Protein AF-A0A2W5ZM83-F1 (afdb_monomer_lite)

Foldseek 3Di:
DAFPLLCLVLVLLVVVLVVLVVCCVPPVVLVCVVVVDDPPCSVVSSVVVNVVSVVVSVVLNVCSVVLPPVSQVVLLVVLLCLCVLQVVLVCCVVVVDPNSDDNVVSVVSNVSSVSSNVSSVVQVVQCVPQNRSHHD

Sequence (136 aa):
MINRSQVLVLGFFVGVWIALVAILTFAPGIYVQALNPPPGMTTAVEIGFLVALTTLIAFLALGVLRRWRWAFWLVVVAFLAGLLRAPASILELTAVLPSGGPTWYVLFQGVLGLVQFGIGLALLRGYRKAGVWGPF

Secondary structure (DSSP, 8-state):
---HHHHHHHHHHHHHHHHHHHHHHH-THHHHHHH-PPTT-HHHHHHHHHHHHHHHHHHHHHHHHTT-HHHHHHHHHHHHHGGGHHHHHHHHHTTSS--SS-HHHHHHHHHHHHHHHHHHHHHHHHHHHH-TT---

Radius of gyration: 16.58 Å; chains: 1; bounding box: 36×28×42 Å

Structure (mmCIF, N/CA/C/O backbone):
data_AF-A0A2W5ZM83-F1
#
_entry.id   AF-A0A2W5ZM83-F1
#
loop_
_atom_site.group_PDB
_atom_site.id
_atom_site.type_symbol
_atom_site.label_atom_id
_atom_site.label_alt_id
_atom_site.label_comp_id
_atom_site.label_asym_id
_atom_site.label_entity_id
_atom_site.label_seq_id
_atom_site.pdbx_PDB_ins_code
_atom_site.Cartn_x
_atom_site.Cartn_y
_atom_site.Cartn_z
_atom_site.occupancy
_atom_site.B_iso_or_equiv
_atom_site.auth_seq_id
_atom_site.auth_comp_id
_atom_site.auth_asym_id
_atom_site.auth_atom_id
_atom_site.pdbx_PDB_model_num
ATOM 1 N N . MET A 1 1 ? -3.855 -12.230 20.501 1.00 72.75 1 MET A N 1
ATOM 2 C CA . MET A 1 1 ? -5.034 -12.341 19.613 1.00 72.75 1 MET A CA 1
ATOM 3 C C . MET A 1 1 ? -5.052 -11.153 18.661 1.00 72.75 1 MET A C 1
ATOM 5 O O . MET A 1 1 ? -4.921 -10.022 19.126 1.00 72.75 1 MET A O 1
ATOM 9 N N . ILE A 1 2 ? -5.135 -11.407 17.353 1.00 84.25 2 ILE A N 1
ATOM 10 C CA . ILE A 1 2 ? -5.211 -10.364 16.315 1.00 84.25 2 ILE A CA 1
ATOM 11 C C . ILE A 1 2 ? -6.640 -9.806 16.304 1.00 84.25 2 ILE A C 1
ATOM 13 O O . ILE A 1 2 ? -7.594 -10.576 16.385 1.00 84.25 2 ILE A O 1
ATOM 17 N N . ASN A 1 3 ? -6.799 -8.483 16.252 1.00 91.19 3 ASN A N 1
ATOM 18 C CA . ASN A 1 3 ? -8.118 -7.846 16.195 1.00 91.19 3 ASN A CA 1
ATOM 19 C C . ASN A 1 3 ? -8.533 -7.493 14.753 1.00 91.19 3 ASN A C 1
ATOM 21 O O . ASN A 1 3 ? -7.736 -7.581 13.822 1.00 91.19 3 ASN A O 1
ATOM 25 N N . ARG A 1 4 ? -9.790 -7.071 14.567 1.00 90.19 4 ARG A N 1
ATOM 26 C CA . ARG A 1 4 ? -10.368 -6.775 13.242 1.00 90.19 4 ARG A CA 1
ATOM 27 C C . ARG A 1 4 ? -9.586 -5.718 12.455 1.00 90.19 4 ARG A C 1
ATOM 29 O O . ARG A 1 4 ? -9.385 -5.889 11.258 1.00 90.19 4 ARG A O 1
ATOM 36 N N . SER A 1 5 ? -9.082 -4.676 13.120 1.00 91.31 5 SER A N 1
ATOM 37 C CA . SER A 1 5 ? -8.297 -3.621 12.471 1.00 91.31 5 SER A CA 1
ATOM 38 C C . SER A 1 5 ? -6.926 -4.116 12.003 1.00 91.31 5 SER A C 1
ATOM 40 O O . SER A 1 5 ? -6.515 -3.804 10.886 1.00 91.31 5 SER A O 1
ATOM 42 N N . GLN A 1 6 ? -6.248 -4.952 12.796 1.00 92.44 6 GLN A N 1
ATOM 43 C CA . GLN A 1 6 ? -5.016 -5.625 12.377 1.00 92.44 6 GLN A CA 1
ATOM 44 C C . GLN A 1 6 ? -5.273 -6.584 11.203 1.00 92.44 6 GLN A C 1
ATOM 46 O O . GLN A 1 6 ? -4.512 -6.556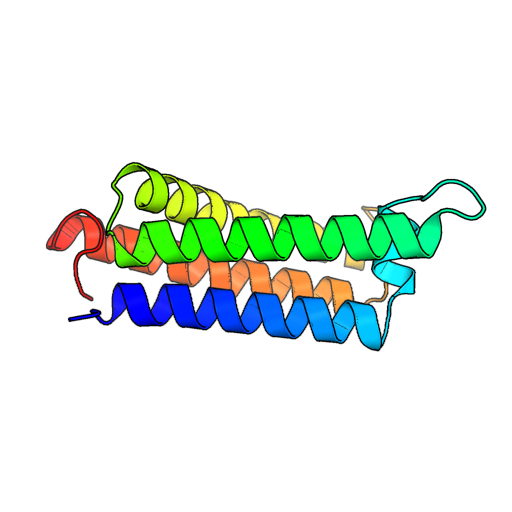 10.241 1.00 92.44 6 GLN A O 1
ATOM 51 N N . VAL A 1 7 ? -6.348 -7.387 11.239 1.00 94.44 7 VAL A N 1
ATOM 52 C CA . VAL A 1 7 ? -6.717 -8.286 10.124 1.00 94.44 7 VAL A CA 1
ATOM 53 C C . VAL A 1 7 ? -6.954 -7.498 8.837 1.00 94.44 7 VAL A C 1
ATOM 55 O O . VAL A 1 7 ? -6.449 -7.894 7.792 1.00 94.44 7 VAL A O 1
ATOM 58 N N . LEU A 1 8 ? -7.666 -6.371 8.908 1.00 94.50 8 LEU A N 1
ATOM 59 C CA . LEU A 1 8 ? -7.945 -5.527 7.746 1.00 94.50 8 LEU A CA 1
ATOM 60 C C . LEU A 1 8 ? -6.656 -5.003 7.095 1.00 94.50 8 LEU A C 1
ATOM 62 O O . LEU A 1 8 ? -6.478 -5.128 5.885 1.00 94.50 8 LEU A O 1
ATOM 66 N N . VAL A 1 9 ? -5.741 -4.444 7.894 1.00 94.44 9 VAL A N 1
ATOM 67 C CA . VAL A 1 9 ? -4.477 -3.887 7.383 1.00 94.44 9 VAL A CA 1
ATOM 68 C C . VAL A 1 9 ? -3.556 -4.987 6.858 1.00 94.44 9 VAL A C 1
ATOM 70 O O . VAL A 1 9 ? -2.973 -4.833 5.788 1.00 94.44 9 VAL A O 1
ATOM 73 N N . LEU A 1 10 ? -3.449 -6.113 7.570 1.00 95.38 10 LEU A N 1
ATOM 74 C CA . LEU A 1 10 ? -2.645 -7.253 7.123 1.00 95.38 10 LEU A CA 1
ATOM 75 C C . LEU A 1 10 ? -3.209 -7.870 5.841 1.00 95.38 10 LEU A C 1
ATOM 77 O O . LEU A 1 10 ? -2.444 -8.164 4.928 1.00 95.38 10 LEU A O 1
ATOM 81 N N . GLY A 1 11 ? -4.532 -8.010 5.736 1.00 95.62 11 GLY A N 1
ATOM 82 C CA . GLY A 1 11 ? -5.195 -8.476 4.520 1.00 95.62 11 GLY A CA 1
ATOM 83 C C . GLY A 1 11 ? -4.920 -7.556 3.333 1.00 95.62 11 GLY A C 1
ATOM 84 O O . GLY A 1 11 ? -4.588 -8.033 2.250 1.00 95.62 11 GLY A O 1
ATOM 85 N N . PHE A 1 12 ? -4.957 -6.238 3.548 1.00 95.00 12 PHE A N 1
ATOM 86 C CA . PHE A 1 12 ? -4.567 -5.271 2.525 1.00 95.00 12 PHE A CA 1
ATOM 87 C C . PHE A 1 12 ? -3.091 -5.412 2.123 1.00 95.00 12 PHE A C 1
ATOM 89 O O . PHE A 1 12 ? -2.792 -5.445 0.933 1.00 95.00 12 PHE A O 1
ATOM 96 N N . PHE A 1 13 ? -2.167 -5.556 3.079 1.00 95.19 13 PHE A N 1
ATOM 97 C CA . PHE A 1 13 ? -0.746 -5.777 2.781 1.00 95.19 13 PHE A CA 1
ATOM 98 C C . PHE A 1 13 ? -0.502 -7.049 1.971 1.00 95.19 13 PHE A C 1
ATOM 100 O O . PHE A 1 13 ? 0.261 -7.012 1.008 1.00 95.19 13 PHE A O 1
ATOM 107 N N . VAL A 1 14 ? -1.177 -8.146 2.315 1.00 96.00 14 VAL A N 1
ATOM 108 C CA . VAL A 1 14 ? -1.112 -9.391 1.540 1.00 96.00 14 VAL A CA 1
ATOM 109 C C . VAL A 1 14 ? -1.659 -9.172 0.129 1.00 96.00 14 VAL A C 1
ATOM 111 O O . VAL A 1 14 ? -1.009 -9.565 -0.835 1.00 96.00 14 VAL A O 1
ATOM 114 N N . GLY A 1 15 ? -2.800 -8.493 -0.015 1.00 95.50 15 GLY A N 1
ATOM 115 C CA . GLY A 1 15 ? -3.376 -8.175 -1.324 1.00 95.50 15 GLY A CA 1
ATOM 116 C C . GLY A 1 15 ? -2.444 -7.332 -2.201 1.00 95.50 15 GLY A C 1
ATOM 117 O O . GLY A 1 15 ? -2.242 -7.653 -3.370 1.00 95.50 15 GLY A O 1
ATOM 118 N N . VAL A 1 16 ? -1.817 -6.300 -1.629 1.00 93.44 16 VAL A N 1
ATOM 119 C CA . VAL A 1 16 ? -0.822 -5.467 -2.326 1.00 93.44 16 VAL A CA 1
ATOM 120 C C . VAL A 1 16 ? 0.408 -6.280 -2.719 1.00 93.44 16 VAL A C 1
ATOM 122 O O . VAL A 1 16 ? 0.909 -6.120 -3.829 1.00 93.44 16 VAL A O 1
ATOM 125 N N . TRP A 1 17 ? 0.884 -7.165 -1.845 1.00 95.50 17 TRP A N 1
ATOM 126 C CA . TRP A 1 17 ? 2.026 -8.025 -2.146 1.00 95.50 17 TRP A CA 1
ATOM 127 C C . TRP A 1 17 ? 1.720 -9.006 -3.288 1.00 95.50 17 TRP A C 1
ATOM 129 O O . TRP A 1 17 ? 2.516 -9.127 -4.216 1.00 95.50 17 TRP A O 1
ATOM 139 N N . ILE A 1 18 ? 0.539 -9.635 -3.287 1.00 95.56 18 ILE A N 1
ATOM 140 C CA . ILE A 1 18 ? 0.093 -10.506 -4.388 1.00 95.56 18 ILE A CA 1
ATOM 141 C C . ILE A 1 18 ? 0.001 -9.713 -5.695 1.00 95.56 18 ILE A C 1
ATOM 143 O O . ILE A 1 18 ? 0.491 -10.173 -6.725 1.00 95.56 18 ILE A O 1
ATOM 147 N N . ALA A 1 19 ? -0.589 -8.515 -5.660 1.00 92.44 19 ALA A N 1
ATOM 148 C CA . ALA A 1 19 ? -0.688 -7.657 -6.836 1.00 92.44 19 ALA A CA 1
ATOM 149 C C . ALA A 1 19 ? 0.694 -7.266 -7.381 1.00 92.44 19 ALA A C 1
ATOM 151 O O . ALA A 1 19 ? 0.905 -7.325 -8.588 1.00 92.44 19 ALA A O 1
ATOM 152 N N . LEU A 1 20 ? 1.646 -6.925 -6.508 1.00 91.19 20 LEU A N 1
ATOM 153 C CA . LEU A 1 20 ? 3.027 -6.625 -6.888 1.00 91.19 20 LEU A CA 1
ATOM 154 C C . LEU A 1 20 ? 3.670 -7.801 -7.635 1.00 91.19 20 LEU A C 1
ATOM 156 O O . LEU A 1 20 ? 4.192 -7.616 -8.734 1.00 91.19 20 LEU A O 1
ATOM 160 N N . VAL A 1 21 ? 3.600 -9.007 -7.062 1.00 92.19 21 VAL A N 1
ATOM 161 C CA . VAL A 1 21 ? 4.157 -10.223 -7.677 1.00 92.19 21 VAL A CA 1
ATOM 162 C C . VAL A 1 21 ? 3.477 -10.516 -9.015 1.00 92.19 21 VAL A C 1
ATOM 164 O O . VAL A 1 21 ? 4.156 -10.814 -9.997 1.00 92.19 21 VAL A O 1
ATOM 167 N N . ALA A 1 22 ? 2.152 -10.377 -9.091 1.00 92.62 22 ALA A N 1
ATOM 168 C CA . ALA A 1 22 ? 1.406 -10.598 -10.323 1.00 92.62 22 ALA A CA 1
ATOM 169 C C . ALA A 1 22 ? 1.814 -9.602 -11.420 1.00 92.62 22 ALA A C 1
ATOM 171 O O . ALA A 1 22 ? 2.120 -10.021 -12.534 1.00 92.62 22 ALA A O 1
ATOM 172 N N . ILE A 1 23 ? 1.885 -8.302 -11.120 1.00 89.62 23 ILE A N 1
ATOM 173 C CA . ILE A 1 23 ? 2.257 -7.286 -12.115 1.00 89.62 23 ILE A CA 1
ATOM 174 C C . ILE A 1 23 ? 3.697 -7.498 -12.590 1.00 89.62 23 ILE A C 1
ATOM 176 O O . ILE A 1 23 ? 3.943 -7.422 -13.788 1.00 89.62 23 ILE A O 1
ATOM 180 N N . LEU A 1 24 ? 4.636 -7.829 -11.702 1.00 87.25 24 LEU A N 1
ATOM 181 C CA . LEU A 1 24 ? 6.010 -8.138 -12.116 1.00 87.25 24 LEU A CA 1
ATOM 182 C C . LEU A 1 24 ? 6.111 -9.393 -12.980 1.00 87.25 24 LEU A C 1
ATOM 184 O O . LEU A 1 24 ? 6.965 -9.462 -13.854 1.00 87.25 24 LEU A O 1
ATOM 188 N N . THR A 1 25 ? 5.224 -10.362 -12.776 1.00 87.88 25 THR A N 1
ATOM 189 C CA . THR A 1 25 ? 5.220 -11.600 -13.563 1.00 87.88 25 THR A CA 1
ATO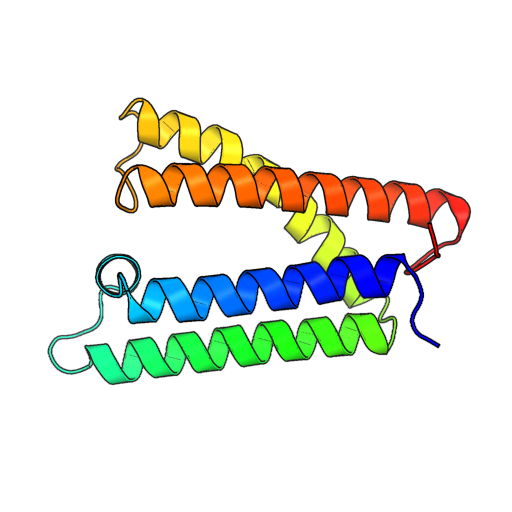M 190 C C . THR A 1 25 ? 4.565 -11.408 -14.933 1.00 87.88 25 THR A C 1
ATOM 192 O O . THR A 1 25 ? 5.080 -11.889 -15.937 1.00 87.88 25 THR A O 1
ATOM 195 N N . PHE A 1 26 ? 3.427 -10.709 -14.990 1.00 88.88 26 PHE A N 1
ATOM 196 C CA . PHE A 1 26 ? 2.604 -10.595 -16.202 1.00 88.88 26 PHE A CA 1
ATOM 197 C C . PHE A 1 26 ? 2.860 -9.321 -17.015 1.00 88.88 26 PHE A C 1
ATOM 199 O O . PHE A 1 26 ? 2.578 -9.289 -18.210 1.00 88.88 26 PHE A O 1
ATOM 206 N N . ALA A 1 27 ? 3.374 -8.265 -16.386 1.00 87.81 27 ALA A N 1
ATOM 207 C CA . ALA A 1 27 ? 3.650 -6.975 -17.011 1.00 87.81 27 ALA A CA 1
ATOM 208 C C . ALA A 1 27 ? 4.940 -6.327 -16.450 1.00 87.81 27 ALA A C 1
ATOM 210 O O . ALA A 1 27 ? 4.901 -5.171 -16.009 1.00 87.81 27 ALA A O 1
ATOM 211 N N . PRO A 1 28 ? 6.098 -7.024 -16.487 1.00 83.50 28 PRO A N 1
ATOM 212 C CA . PRO A 1 28 ? 7.361 -6.524 -15.923 1.00 83.50 28 PRO A CA 1
ATOM 213 C C . PRO A 1 28 ? 7.778 -5.171 -16.508 1.00 83.50 28 PRO A C 1
ATOM 215 O O . PRO A 1 28 ? 8.333 -4.329 -15.802 1.00 83.50 28 PRO A O 1
ATOM 218 N N . GLY A 1 29 ? 7.428 -4.916 -17.776 1.00 84.50 29 GLY A N 1
ATOM 219 C CA . GLY A 1 29 ? 7.740 -3.673 -18.485 1.00 84.50 29 GLY A CA 1
ATOM 220 C C . GLY A 1 29 ? 7.285 -2.399 -17.766 1.00 84.50 29 GLY A C 1
ATOM 221 O O . GLY A 1 29 ? 7.963 -1.382 -17.877 1.00 84.50 29 GLY A O 1
ATOM 222 N N . ILE A 1 30 ? 6.207 -2.460 -16.971 1.00 85.50 30 ILE A N 1
ATOM 223 C CA . ILE A 1 30 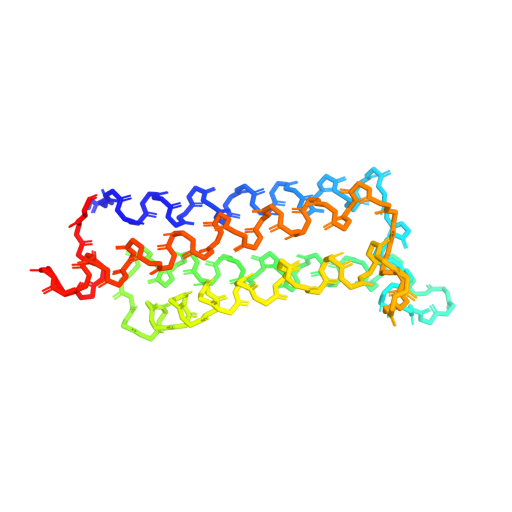? 5.730 -1.319 -16.170 1.00 85.50 30 ILE A CA 1
ATOM 224 C C . ILE A 1 30 ? 6.802 -0.888 -15.161 1.00 85.50 30 ILE A C 1
ATOM 226 O O . ILE A 1 30 ? 7.091 0.298 -15.015 1.00 85.50 30 ILE A O 1
ATOM 230 N N . TYR A 1 31 ? 7.429 -1.851 -14.483 1.00 82.75 31 TYR A N 1
ATOM 231 C CA . TYR A 1 31 ? 8.467 -1.563 -13.499 1.00 82.75 31 TYR A CA 1
ATOM 232 C C . TYR A 1 31 ? 9.821 -1.315 -14.148 1.00 82.75 31 TYR A C 1
ATOM 234 O O . TYR A 1 31 ? 10.531 -0.429 -13.692 1.00 82.75 31 TYR A O 1
ATOM 242 N N . VAL A 1 32 ? 10.169 -2.013 -15.232 1.00 84.25 32 VAL A N 1
ATOM 243 C CA . VAL A 1 32 ? 11.421 -1.752 -15.965 1.00 84.25 32 VAL A CA 1
ATOM 244 C C . VAL A 1 32 ? 11.474 -0.310 -16.461 1.00 84.25 32 VAL A C 1
ATOM 246 O O . VAL A 1 32 ? 12.488 0.362 -16.288 1.00 84.25 32 VAL A O 1
ATOM 249 N N . GLN A 1 33 ? 10.375 0.191 -17.026 1.00 84.06 33 GLN A N 1
ATOM 250 C CA . GLN A 1 33 ? 10.305 1.562 -17.523 1.00 84.06 33 GLN A CA 1
ATOM 251 C C . GLN A 1 33 ? 10.399 2.592 -16.389 1.00 84.06 33 GLN A C 1
ATOM 253 O O . GLN A 1 33 ? 11.084 3.601 -16.534 1.00 84.06 33 GLN A O 1
ATOM 258 N N . ALA A 1 34 ? 9.758 2.322 -15.248 1.00 84.00 34 ALA A N 1
ATOM 259 C CA . ALA A 1 34 ? 9.797 3.206 -14.085 1.00 84.00 34 ALA A CA 1
ATOM 260 C C . ALA A 1 34 ? 11.149 3.183 -13.346 1.00 84.00 34 ALA A C 1
ATOM 262 O O . ALA A 1 34 ? 11.608 4.219 -12.869 1.00 84.00 34 ALA A O 1
ATOM 263 N N . LEU A 1 35 ? 11.781 2.010 -13.235 1.00 84.44 35 LEU A N 1
ATOM 264 C CA . LEU A 1 35 ? 13.064 1.815 -12.552 1.00 84.44 35 LEU A CA 1
ATOM 265 C C . LEU A 1 35 ? 14.253 2.249 -13.414 1.00 84.44 35 LEU A C 1
ATOM 267 O O . LEU A 1 35 ? 15.309 2.544 -12.862 1.00 84.44 35 LEU A O 1
ATOM 271 N N . ASN A 1 36 ? 14.079 2.281 -14.741 1.00 87.81 36 ASN A N 1
ATOM 272 C CA . ASN A 1 36 ? 15.085 2.668 -15.730 1.00 87.81 36 ASN A CA 1
ATOM 273 C C . ASN A 1 36 ? 16.476 2.052 -15.448 1.00 87.81 36 ASN A C 1
ATOM 275 O O . ASN A 1 36 ? 17.448 2.780 -15.217 1.00 87.81 36 ASN A O 1
ATOM 279 N N . PRO A 1 37 ? 16.578 0.709 -15.380 1.00 87.00 37 PRO A N 1
ATOM 280 C CA . PRO A 1 37 ? 17.802 0.043 -14.963 1.00 87.00 37 PRO A CA 1
ATOM 281 C C . PRO A 1 37 ? 18.929 0.228 -15.992 1.00 87.00 37 PRO A C 1
ATOM 283 O O . PRO A 1 37 ? 18.666 0.289 -17.196 1.00 87.00 37 PRO A O 1
ATOM 286 N N . PRO A 1 38 ? 20.201 0.239 -15.549 1.00 88.44 38 PRO A N 1
ATOM 287 C CA . PRO A 1 38 ? 21.339 0.212 -16.456 1.00 88.44 38 PRO A CA 1
ATOM 288 C C . PRO A 1 38 ? 21.291 -1.001 -17.403 1.00 88.44 38 PRO A C 1
ATOM 290 O O . PRO A 1 38 ? 20.819 -2.075 -17.002 1.00 88.44 38 PRO A O 1
ATOM 293 N N . PRO A 1 39 ? 21.830 -0.880 -18.632 1.00 85.25 39 PRO A N 1
ATOM 294 C CA . PRO A 1 39 ? 21.903 -1.996 -19.570 1.00 85.25 39 PRO A CA 1
ATOM 295 C C . PRO A 1 39 ? 22.577 -3.218 -18.930 1.00 85.25 39 PRO A C 1
ATOM 297 O O . PRO A 1 39 ? 23.665 -3.112 -18.369 1.00 85.25 39 PRO A O 1
ATOM 300 N N . GLY A 1 40 ? 21.924 -4.380 -18.994 1.00 87.44 40 GLY A N 1
ATOM 301 C CA . GLY A 1 40 ? 22.433 -5.635 -18.423 1.00 87.44 40 GLY A CA 1
ATOM 302 C C . GLY A 1 40 ? 22.164 -5.846 -16.926 1.00 87.44 40 GLY A C 1
ATOM 303 O O . GLY A 1 40 ? 22.478 -6.918 -16.417 1.00 87.44 40 GLY A O 1
ATOM 304 N N . MET A 1 41 ? 21.551 -4.885 -16.219 1.00 88.31 41 MET A N 1
ATOM 305 C CA . MET A 1 41 ? 21.221 -5.004 -14.786 1.00 88.31 41 MET A CA 1
ATOM 306 C C . MET A 1 41 ? 19.724 -5.163 -14.486 1.00 88.31 41 MET A C 1
ATOM 308 O O . MET A 1 41 ? 19.349 -5.236 -13.317 1.00 88.31 41 MET A O 1
ATOM 312 N N . THR A 1 42 ? 18.866 -5.256 -15.505 1.00 86.38 42 THR A N 1
ATOM 313 C CA . THR A 1 42 ? 17.399 -5.313 -15.360 1.00 86.38 42 THR A CA 1
ATOM 314 C C . THR A 1 42 ? 16.942 -6.336 -14.319 1.00 86.38 42 THR A C 1
ATOM 316 O O . THR A 1 42 ? 16.295 -5.964 -13.346 1.00 86.38 42 THR A O 1
ATOM 319 N N . THR A 1 43 ? 17.362 -7.599 -14.447 1.00 85.88 43 THR A N 1
ATOM 320 C CA . THR A 1 43 ? 16.961 -8.678 -13.529 1.00 85.88 43 THR A CA 1
ATOM 321 C C . THR A 1 43 ? 17.427 -8.430 -12.092 1.00 85.88 43 THR A C 1
ATOM 323 O O . THR A 1 43 ? 16.687 -8.676 -11.143 1.00 85.88 43 THR A O 1
ATOM 326 N N . ALA A 1 44 ? 18.647 -7.919 -11.908 1.00 89.44 44 ALA A N 1
ATOM 327 C CA . ALA A 1 44 ? 19.180 -7.636 -10.577 1.00 89.44 44 ALA A CA 1
ATOM 328 C C . ALA A 1 44 ? 18.415 -6.490 -9.895 1.00 89.44 44 ALA A C 1
ATOM 330 O O . ALA A 1 44 ? 18.114 -6.574 -8.704 1.00 89.44 44 ALA A O 1
ATOM 331 N N . VAL A 1 45 ? 18.061 -5.447 -10.654 1.00 89.62 45 VAL A N 1
ATOM 332 C CA . VAL A 1 45 ? 17.273 -4.309 -10.162 1.00 89.62 45 VAL A CA 1
ATOM 333 C C . VAL A 1 45 ? 15.840 -4.733 -9.833 1.00 89.62 45 VAL A C 1
ATOM 335 O O . VAL A 1 45 ? 15.338 -4.365 -8.774 1.00 89.62 45 VAL A O 1
ATOM 338 N N . GLU A 1 46 ? 15.199 -5.552 -10.670 1.00 87.38 46 GLU A N 1
ATOM 339 C CA . GLU A 1 46 ? 13.861 -6.102 -10.403 1.00 87.38 46 GLU A CA 1
ATOM 340 C C . GLU A 1 46 ? 13.830 -6.964 -9.135 1.00 87.38 46 GLU A C 1
ATOM 342 O O . GLU A 1 46 ? 12.968 -6.773 -8.273 1.00 87.38 46 GLU A O 1
ATOM 347 N N . ILE A 1 47 ? 14.793 -7.881 -8.982 1.00 89.19 47 ILE A N 1
ATOM 348 C CA . ILE A 1 47 ? 14.910 -8.722 -7.783 1.00 89.19 47 ILE A CA 1
ATOM 349 C C . ILE A 1 47 ? 15.182 -7.852 -6.555 1.00 89.19 47 ILE A C 1
ATOM 351 O O . ILE A 1 47 ? 14.530 -8.021 -5.525 1.00 89.19 47 ILE A O 1
ATOM 355 N N . GLY A 1 48 ? 16.108 -6.896 -6.657 1.00 92.56 48 GLY A N 1
ATOM 356 C CA . GLY A 1 48 ? 16.404 -5.960 -5.575 1.00 92.56 48 GLY A CA 1
ATOM 357 C C . GLY A 1 48 ? 15.170 -5.164 -5.149 1.00 92.56 48 GLY A C 1
ATOM 358 O O . GLY A 1 48 ? 14.887 -5.051 -3.955 1.00 92.56 48 GLY A O 1
ATOM 359 N N . PHE A 1 49 ? 14.386 -4.684 -6.114 1.00 89.62 49 PHE A N 1
ATOM 360 C CA . PHE A 1 49 ? 13.136 -3.968 -5.876 1.00 89.62 49 PHE A CA 1
ATOM 361 C C . PHE A 1 49 ? 12.085 -4.848 -5.182 1.00 89.62 49 PHE A C 1
ATOM 363 O O . PHE A 1 49 ? 11.494 -4.432 -4.181 1.00 89.62 49 PHE A O 1
ATOM 370 N N . LEU A 1 50 ? 11.902 -6.086 -5.649 1.00 91.19 50 LEU A N 1
ATOM 371 C CA . LEU A 1 50 ? 11.020 -7.076 -5.024 1.00 91.19 50 LEU A CA 1
ATOM 372 C C . LEU A 1 50 ? 11.409 -7.384 -3.581 1.00 91.19 50 LEU A C 1
ATOM 374 O O . LEU A 1 50 ? 10.549 -7.400 -2.696 1.00 91.19 50 LEU A O 1
ATOM 378 N N . VAL A 1 51 ? 12.697 -7.625 -3.339 1.00 94.81 51 VAL A N 1
ATOM 379 C CA . VAL A 1 51 ? 13.236 -7.928 -2.010 1.00 94.81 51 VAL A CA 1
ATOM 380 C C . VAL A 1 51 ? 13.055 -6.729 -1.083 1.00 94.81 51 VAL A C 1
ATOM 382 O O . VAL A 1 51 ? 12.587 -6.899 0.046 1.00 94.81 51 VAL A O 1
ATOM 385 N N . ALA A 1 52 ? 13.350 -5.517 -1.556 1.00 94.69 52 ALA A N 1
ATOM 386 C CA . ALA A 1 52 ? 13.177 -4.292 -0.783 1.00 94.69 52 ALA A CA 1
ATOM 387 C C . ALA A 1 52 ? 11.706 -4.070 -0.396 1.00 94.69 52 ALA A C 1
ATOM 389 O O . ALA A 1 52 ? 11.405 -3.875 0.785 1.00 94.69 52 ALA A O 1
ATOM 390 N N . LEU A 1 53 ? 10.777 -4.169 -1.354 1.00 93.38 53 LEU A N 1
ATOM 391 C CA . LEU A 1 53 ? 9.346 -4.009 -1.079 1.00 93.38 53 LEU A CA 1
ATOM 392 C C . LEU A 1 53 ? 8.796 -5.114 -0.180 1.00 93.38 53 LEU A C 1
ATOM 394 O O . LEU A 1 53 ? 8.043 -4.823 0.748 1.00 93.38 53 LEU A O 1
ATOM 398 N N . THR A 1 54 ? 9.193 -6.367 -0.398 1.00 94.12 54 THR A N 1
ATOM 399 C CA . THR A 1 54 ? 8.767 -7.488 0.452 1.00 94.12 54 THR A CA 1
ATOM 400 C C . THR A 1 54 ? 9.251 -7.295 1.887 1.00 94.12 54 THR A C 1
ATOM 402 O O . THR A 1 54 ? 8.475 -7.463 2.828 1.00 94.12 54 THR A O 1
ATOM 405 N N . THR A 1 55 ? 10.501 -6.864 2.067 1.00 96.56 55 THR A N 1
ATOM 406 C CA . THR A 1 55 ? 11.073 -6.578 3.391 1.00 96.56 55 THR A CA 1
ATOM 407 C C . THR A 1 55 ? 10.345 -5.423 4.072 1.00 96.56 55 THR A C 1
ATOM 409 O O . THR A 1 55 ? 9.993 -5.527 5.247 1.00 96.56 55 THR A O 1
ATOM 412 N N . LEU A 1 56 ? 10.059 -4.345 3.337 1.00 94.12 56 LEU A N 1
ATOM 413 C CA . LEU A 1 56 ? 9.297 -3.208 3.851 1.00 94.12 56 LEU A CA 1
ATOM 414 C C . LEU A 1 56 ? 7.889 -3.629 4.295 1.00 94.12 56 LEU A C 1
ATOM 416 O O . LEU A 1 56 ? 7.469 -3.293 5.404 1.00 94.12 56 LEU A O 1
ATOM 420 N N . ILE A 1 57 ? 7.170 -4.389 3.464 1.00 93.56 57 ILE A N 1
ATOM 421 C CA . ILE A 1 57 ? 5.825 -4.885 3.783 1.00 93.56 57 ILE A CA 1
ATOM 422 C C . ILE A 1 57 ? 5.872 -5.798 5.014 1.00 93.56 57 ILE A C 1
ATOM 424 O O . ILE A 1 57 ? 5.061 -5.631 5.925 1.00 93.56 57 ILE A O 1
ATOM 428 N N . ALA A 1 58 ? 6.840 -6.714 5.088 1.00 95.19 58 ALA A N 1
ATOM 429 C CA . ALA A 1 58 ? 7.013 -7.607 6.232 1.00 95.19 58 ALA A CA 1
ATOM 430 C C . ALA A 1 58 ? 7.336 -6.839 7.526 1.00 95.19 58 ALA A C 1
ATOM 432 O O . ALA A 1 58 ? 6.767 -7.128 8.581 1.00 95.19 58 ALA A O 1
ATOM 433 N N . PHE A 1 59 ? 8.197 -5.822 7.450 1.00 96.12 59 PHE A N 1
ATOM 434 C CA . PHE A 1 59 ? 8.532 -4.963 8.584 1.00 96.12 59 PHE A CA 1
ATOM 435 C C . PHE A 1 59 ? 7.312 -4.180 9.084 1.00 96.12 59 PHE A C 1
ATOM 437 O O . PHE A 1 59 ? 7.043 -4.143 10.289 1.00 96.12 59 PHE A O 1
ATOM 444 N N . LEU A 1 60 ? 6.521 -3.611 8.170 1.00 92.94 60 LEU A N 1
ATOM 445 C CA . LEU A 1 60 ? 5.268 -2.945 8.522 1.00 9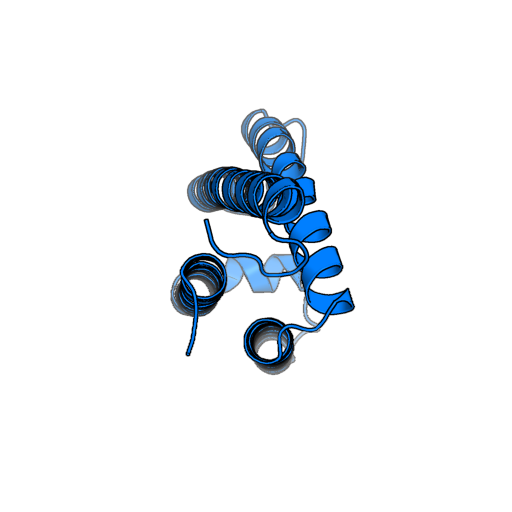2.94 60 LEU A CA 1
ATOM 446 C C . LEU A 1 60 ? 4.268 -3.931 9.130 1.00 92.94 60 LEU A C 1
ATOM 448 O O . LEU A 1 60 ? 3.700 -3.630 10.178 1.00 92.94 60 LEU A O 1
ATOM 452 N N . ALA A 1 61 ? 4.095 -5.119 8.545 1.00 93.88 61 ALA A N 1
ATOM 453 C CA . ALA A 1 61 ? 3.229 -6.171 9.079 1.00 93.88 61 ALA A CA 1
ATOM 454 C C . ALA A 1 61 ? 3.635 -6.581 10.505 1.00 93.88 61 ALA A C 1
ATOM 456 O O . ALA A 1 61 ? 2.776 -6.710 11.381 1.00 93.88 61 ALA A O 1
ATOM 457 N N . LEU A 1 62 ? 4.936 -6.699 10.782 1.00 95.56 62 LEU A N 1
ATOM 458 C CA . LEU A 1 62 ? 5.441 -6.940 12.133 1.00 95.56 62 LEU A CA 1
ATOM 459 C C . LEU A 1 62 ? 5.100 -5.780 13.079 1.00 95.56 62 LEU A C 1
ATOM 461 O O . LEU A 1 62 ? 4.678 -6.019 14.213 1.00 95.56 62 LEU A O 1
ATOM 465 N N . GLY A 1 63 ? 5.222 -4.536 12.611 1.00 93.19 63 GLY A N 1
ATOM 466 C CA . GLY A 1 63 ? 4.800 -3.345 13.348 1.00 93.19 63 GLY A CA 1
ATOM 467 C C . GLY A 1 63 ? 3.303 -3.343 13.677 1.00 93.19 63 GLY A C 1
ATOM 468 O O . GLY A 1 63 ? 2.925 -2.993 14.798 1.00 93.19 63 GLY A O 1
ATOM 469 N N . VAL A 1 64 ? 2.455 -3.802 12.749 1.00 93.12 64 VAL A N 1
ATOM 470 C CA . VAL A 1 64 ? 1.014 -4.008 12.975 1.00 93.12 64 VAL A CA 1
ATOM 471 C C . VAL A 1 64 ? 0.790 -5.075 14.046 1.00 93.12 64 VAL A C 1
ATOM 473 O O . VAL A 1 64 ? 0.048 -4.840 15.001 1.00 93.12 64 VAL A O 1
ATOM 476 N N . LEU A 1 65 ? 1.447 -6.234 13.935 1.00 92.75 65 LEU A N 1
ATOM 477 C CA . LEU A 1 65 ? 1.298 -7.359 14.868 1.00 92.75 65 LEU A CA 1
ATOM 478 C C . LEU A 1 65 ? 1.752 -7.002 16.287 1.00 92.75 65 LEU A C 1
ATOM 480 O O . LEU A 1 65 ? 1.033 -7.281 17.249 1.00 92.75 65 LEU A O 1
ATOM 484 N N . ARG A 1 66 ? 2.901 -6.328 16.413 1.00 92.94 66 ARG A N 1
ATOM 485 C CA . ARG A 1 66 ? 3.441 -5.823 17.688 1.00 92.94 66 ARG A CA 1
ATOM 486 C C . ARG A 1 66 ? 2.769 -4.538 18.175 1.00 92.94 66 ARG A C 1
ATOM 488 O O . ARG A 1 66 ? 3.135 -4.030 19.231 1.00 92.94 66 ARG A O 1
ATOM 495 N N . ARG A 1 67 ? 1.791 -4.014 17.429 1.00 90.81 67 ARG A N 1
ATOM 496 C CA . ARG A 1 67 ? 1.027 -2.801 17.752 1.00 90.81 67 ARG A CA 1
ATOM 497 C C . ARG A 1 67 ? 1.906 -1.577 18.012 1.00 90.81 67 ARG A C 1
ATOM 499 O O . ARG A 1 67 ? 1.629 -0.769 18.899 1.00 90.81 67 ARG A O 1
ATOM 506 N N . TRP A 1 68 ? 2.967 -1.414 17.228 1.00 95.50 68 TRP A N 1
ATOM 507 C CA . TRP A 1 68 ? 3.856 -0.267 17.363 1.00 95.50 68 TRP A CA 1
ATOM 508 C C . TRP A 1 68 ? 3.108 1.036 17.088 1.00 95.50 68 TRP A C 1
ATOM 510 O O . TRP A 1 68 ? 2.405 1.173 16.083 1.00 95.50 68 TRP A O 1
ATOM 520 N N . ARG A 1 69 ? 3.288 2.016 17.981 1.00 92.50 69 ARG A N 1
ATOM 521 C CA . ARG A 1 69 ? 2.648 3.332 17.860 1.00 92.50 69 ARG A CA 1
ATOM 522 C C . ARG A 1 69 ? 3.115 4.083 16.622 1.00 92.50 69 ARG A C 1
ATOM 524 O O . ARG A 1 69 ? 2.307 4.723 15.962 1.00 92.50 69 ARG A O 1
ATOM 531 N N . TRP A 1 70 ? 4.397 3.971 16.283 1.00 95.06 70 TRP A N 1
ATOM 532 C CA . TRP A 1 70 ? 4.928 4.636 15.098 1.00 95.06 70 TRP A CA 1
ATOM 533 C C . TRP A 1 70 ? 4.438 3.991 13.803 1.00 95.06 70 TRP A C 1
ATOM 535 O O . TRP A 1 70 ? 4.033 4.703 12.893 1.00 95.06 70 TRP A O 1
ATOM 545 N N . ALA A 1 71 ? 4.370 2.656 13.757 1.00 93.31 71 ALA A N 1
ATOM 546 C CA . ALA A 1 71 ? 3.819 1.936 12.610 1.00 93.31 71 ALA A CA 1
ATOM 547 C C . ALA A 1 71 ? 2.356 2.318 12.353 1.00 93.31 71 ALA A C 1
ATOM 549 O O . ALA A 1 71 ? 1.974 2.503 11.205 1.00 93.31 71 ALA A O 1
ATOM 550 N N . PHE A 1 72 ? 1.555 2.504 13.410 1.00 93.12 72 PHE A N 1
ATOM 551 C CA . PHE A 1 72 ? 0.181 2.987 13.268 1.00 93.12 72 PHE A CA 1
ATOM 552 C C . PHE A 1 72 ? 0.120 4.321 12.524 1.00 93.12 72 PHE A C 1
ATOM 554 O O . PHE A 1 72 ? -0.593 4.440 11.532 1.00 93.12 72 PHE A O 1
ATOM 561 N N . TRP A 1 73 ? 0.889 5.313 12.978 1.00 96.00 73 TRP A N 1
ATOM 562 C CA . TRP A 1 73 ? 0.883 6.638 12.360 1.00 96.00 73 TRP A CA 1
ATOM 563 C C . TRP A 1 73 ? 1.454 6.625 10.944 1.00 96.00 73 TRP A C 1
ATOM 565 O O . TRP A 1 73 ? 0.877 7.266 10.072 1.00 96.00 73 TRP A O 1
ATOM 575 N N . LEU A 1 74 ? 2.513 5.850 10.690 1.00 94.50 74 LEU A N 1
ATOM 576 C CA . LEU A 1 74 ? 3.044 5.661 9.338 1.00 94.50 74 LEU A CA 1
ATOM 577 C C . LEU A 1 74 ? 1.987 5.074 8.400 1.00 94.50 74 LEU A C 1
ATOM 579 O O . LEU A 1 74 ? 1.779 5.608 7.315 1.00 94.50 74 LEU A O 1
ATOM 583 N N . VAL A 1 75 ? 1.283 4.023 8.830 1.00 93.88 75 VAL A N 1
ATOM 584 C CA . VAL A 1 75 ? 0.208 3.400 8.045 1.00 93.88 75 VAL A CA 1
ATOM 585 C C . VAL A 1 75 ? -0.919 4.392 7.801 1.00 93.88 75 VAL A C 1
ATOM 587 O O . VAL A 1 75 ? -1.320 4.562 6.658 1.00 93.88 75 VAL A O 1
ATOM 590 N N . VAL A 1 76 ? -1.400 5.088 8.832 1.00 94.75 76 VAL A N 1
ATOM 591 C CA . VAL A 1 76 ? -2.479 6.074 8.684 1.00 94.75 76 VAL A CA 1
ATOM 592 C C . VAL A 1 76 ? -2.086 7.176 7.704 1.00 94.75 76 VAL A C 1
ATOM 594 O O . VAL A 1 76 ? -2.831 7.431 6.765 1.00 94.75 76 VAL A O 1
ATOM 597 N N . VAL A 1 77 ? -0.920 7.801 7.874 1.00 95.88 77 VAL A N 1
ATOM 598 C CA . VAL A 1 77 ? -0.473 8.893 6.995 1.00 95.88 77 VAL A CA 1
ATOM 599 C C . VAL A 1 77 ? -0.289 8.397 5.561 1.00 95.88 77 VAL A C 1
ATOM 601 O O . VAL A 1 77 ? -0.824 9.008 4.638 1.00 95.88 77 VAL A O 1
ATOM 604 N N . ALA A 1 78 ? 0.391 7.263 5.367 1.00 94.06 78 ALA A N 1
ATOM 605 C CA . ALA A 1 78 ? 0.579 6.677 4.042 1.00 94.06 78 ALA A CA 1
ATOM 606 C C . ALA A 1 78 ? -0.757 6.312 3.382 1.00 94.06 78 ALA A C 1
ATOM 608 O O . ALA A 1 78 ? -0.919 6.467 2.174 1.00 94.06 78 ALA A O 1
ATOM 609 N N . PHE A 1 79 ? -1.726 5.843 4.169 1.00 94.50 79 PHE A N 1
ATOM 610 C CA . PHE A 1 79 ? -3.027 5.438 3.659 1.00 94.50 79 PHE A CA 1
ATOM 611 C C . PHE A 1 79 ? -3.892 6.638 3.295 1.00 94.50 79 PHE A C 1
ATOM 613 O O . PHE A 1 79 ? -4.545 6.621 2.255 1.00 94.50 79 PHE A O 1
ATOM 620 N N . LEU A 1 80 ? -3.840 7.709 4.087 1.00 94.25 80 LEU A N 1
ATOM 621 C CA . LEU A 1 80 ? -4.511 8.965 3.763 1.00 94.25 80 LEU A CA 1
ATOM 622 C C . LEU A 1 80 ? -3.924 9.617 2.507 1.00 94.25 80 LEU A C 1
ATOM 624 O O . LEU A 1 80 ? -4.673 10.110 1.666 1.00 94.25 80 LEU A O 1
ATOM 628 N N . ALA A 1 81 ? -2.603 9.545 2.334 1.00 92.94 81 ALA A N 1
ATOM 629 C CA . ALA A 1 81 ? -1.938 9.971 1.105 1.00 92.94 81 ALA A CA 1
ATOM 630 C C . ALA A 1 81 ? -2.365 9.143 -0.123 1.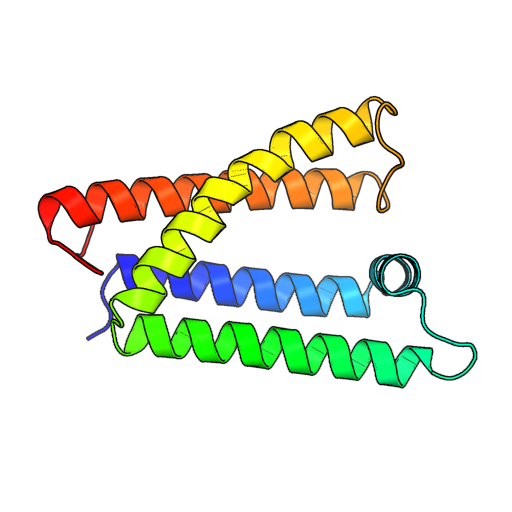00 92.94 81 ALA A C 1
ATOM 632 O O . ALA A 1 81 ? -2.241 9.622 -1.248 1.00 92.94 81 ALA A O 1
ATOM 633 N N . GLY A 1 82 ? -2.938 7.947 0.070 1.00 89.38 82 GLY A N 1
ATOM 634 C CA . GLY A 1 82 ? -3.552 7.146 -0.993 1.00 89.38 82 GLY A CA 1
ATOM 635 C C . GLY A 1 82 ? -4.631 7.899 -1.780 1.00 89.38 82 GLY A C 1
ATOM 636 O O . GLY A 1 82 ? -4.794 7.640 -2.972 1.00 89.38 82 GLY A O 1
ATOM 637 N N . LEU A 1 83 ? -5.282 8.903 -1.172 1.00 91.38 83 LEU A N 1
ATOM 638 C CA . LEU A 1 83 ? -6.225 9.783 -1.867 1.00 91.38 83 LEU A CA 1
ATOM 639 C C . LEU A 1 83 ? -5.587 10.493 -3.061 1.00 91.38 83 LEU A C 1
ATOM 641 O O . LEU A 1 83 ? -6.278 10.701 -4.047 1.00 91.38 83 LEU A O 1
ATOM 645 N N . LEU A 1 84 ? -4.290 10.821 -3.000 1.00 90.81 84 LEU A N 1
ATOM 646 C CA . LEU A 1 84 ? -3.565 11.506 -4.077 1.00 90.81 84 LEU A CA 1
ATOM 647 C C . LEU A 1 84 ? -3.431 10.649 -5.341 1.00 90.81 84 LEU A C 1
ATOM 649 O O . LEU A 1 84 ? -3.246 11.198 -6.426 1.00 90.81 84 LEU A O 1
ATOM 653 N N . ARG A 1 85 ? -3.576 9.321 -5.235 1.00 87.25 85 ARG A N 1
ATOM 654 C CA . ARG A 1 85 ? -3.548 8.439 -6.410 1.00 87.25 85 ARG A CA 1
ATOM 655 C C . ARG A 1 85 ? -4.767 8.636 -7.299 1.00 87.25 85 ARG A C 1
ATOM 657 O O . ARG A 1 85 ? -4.623 8.589 -8.507 1.00 87.25 85 ARG A O 1
ATOM 664 N N . ALA A 1 86 ? -5.944 8.905 -6.735 1.00 88.69 86 ALA A N 1
ATOM 665 C CA . ALA A 1 86 ? -7.153 9.127 -7.526 1.00 88.69 86 ALA A CA 1
ATOM 666 C C . ALA A 1 86 ? -7.056 10.349 -8.472 1.00 88.69 86 ALA A C 1
ATOM 668 O O . ALA A 1 86 ? -7.273 10.169 -9.670 1.00 88.69 86 ALA A O 1
ATOM 669 N N . PRO A 1 87 ? -6.695 11.569 -8.015 1.00 88.56 87 PRO A N 1
ATOM 670 C CA . PRO A 1 87 ? -6.507 12.702 -8.908 1.00 88.56 87 PRO A CA 1
ATOM 671 C C . PRO A 1 87 ? -5.316 12.496 -9.846 1.00 88.56 87 PRO A C 1
ATOM 673 O O . PRO A 1 87 ? -5.427 12.864 -11.008 1.00 88.56 87 PRO A O 1
ATOM 676 N N . ALA A 1 88 ? -4.223 11.861 -9.404 1.00 88.31 88 ALA A N 1
ATOM 677 C CA . ALA A 1 88 ? -3.110 11.529 -10.296 1.00 88.31 88 ALA A CA 1
ATOM 678 C C . ALA A 1 88 ? -3.564 10.621 -11.454 1.00 88.31 88 ALA A C 1
ATOM 680 O O . ALA A 1 88 ? -3.328 10.951 -12.613 1.00 88.31 88 ALA A O 1
ATOM 681 N N . SER A 1 89 ? -4.313 9.553 -11.158 1.00 88.19 89 SER A N 1
ATOM 682 C CA . SER A 1 89 ? -4.889 8.667 -12.171 1.00 88.19 89 SER A CA 1
ATOM 683 C C . SER A 1 89 ? -5.821 9.412 -13.126 1.00 88.19 89 SER A C 1
ATOM 685 O O . SER A 1 89 ? -5.760 9.179 -14.327 1.00 88.19 89 SER A O 1
ATOM 687 N N . ILE A 1 90 ? -6.667 10.321 -12.630 1.00 89.31 90 ILE A N 1
ATOM 688 C CA . ILE A 1 90 ? -7.539 11.136 -13.492 1.00 89.31 90 ILE A CA 1
ATOM 689 C C . ILE A 1 90 ? -6.695 11.996 -14.438 1.00 89.31 90 ILE A C 1
ATOM 691 O O . ILE A 1 90 ? -6.956 12.004 -15.637 1.00 89.31 90 ILE A O 1
ATOM 695 N N . LEU A 1 91 ? -5.668 12.671 -13.918 1.00 90.25 91 LEU A N 1
ATOM 696 C CA . LEU A 1 91 ? -4.794 13.535 -14.710 1.00 90.25 91 LEU A CA 1
ATOM 697 C C . LEU A 1 91 ? -4.016 12.758 -15.784 1.00 90.25 91 LEU A C 1
ATOM 699 O O . LEU A 1 91 ? -3.884 13.254 -16.906 1.00 90.25 91 LEU A O 1
ATOM 703 N N . GLU A 1 92 ? -3.548 11.546 -15.472 1.00 89.06 92 GLU A N 1
ATOM 704 C CA . GLU A 1 92 ? -2.926 10.635 -16.446 1.00 89.06 92 GLU A CA 1
ATOM 705 C C . GLU A 1 92 ? -3.926 10.190 -17.524 1.00 89.06 92 GLU A C 1
ATOM 707 O O . GLU A 1 92 ? -3.608 10.207 -18.712 1.00 89.06 92 GLU A O 1
ATOM 712 N N . LEU A 1 93 ? -5.162 9.851 -17.141 1.00 89.25 93 LEU A N 1
ATOM 713 C CA . LEU A 1 93 ? -6.210 9.440 -18.085 1.00 89.25 93 LEU A CA 1
ATOM 714 C C . LEU A 1 93 ? -6.680 10.586 -18.992 1.00 89.25 93 LEU A C 1
ATOM 716 O O . LEU A 1 93 ? -7.091 10.336 -20.122 1.00 89.25 93 LEU A O 1
ATOM 720 N N . THR A 1 94 ? -6.597 11.834 -18.526 1.00 90.75 94 THR A N 1
ATOM 721 C CA . THR A 1 94 ? -6.883 13.033 -19.332 1.00 90.75 94 THR A CA 1
ATOM 722 C C . THR A 1 94 ? -5.676 13.537 -20.130 1.00 90.75 94 THR A C 1
ATOM 724 O O . THR A 1 94 ? -5.754 14.615 -20.713 1.00 90.75 94 THR A O 1
ATOM 727 N N . ALA A 1 95 ? -4.561 12.795 -20.143 1.00 86.56 95 ALA A N 1
ATOM 728 C CA . ALA A 1 95 ? -3.308 13.158 -20.814 1.00 86.56 95 ALA A CA 1
ATOM 729 C C . ALA A 1 95 ? -2.687 14.494 -20.349 1.00 86.56 95 ALA A C 1
ATOM 731 O O . ALA A 1 95 ? -1.884 15.096 -21.060 1.00 86.56 95 ALA A O 1
ATOM 732 N N . VAL A 1 96 ? -3.038 14.953 -19.143 1.00 92.25 96 VAL A N 1
ATOM 733 C CA . VAL A 1 96 ? -2.420 16.130 -18.510 1.00 92.25 96 VAL A CA 1
ATOM 734 C C . VAL A 1 96 ? -1.069 15.748 -17.906 1.00 92.25 96 VAL A C 1
ATOM 736 O O . VAL A 1 96 ? -0.119 16.526 -17.972 1.00 92.25 96 VAL A O 1
ATOM 739 N N . LEU A 1 97 ? -0.975 14.541 -17.340 1.00 85.50 97 LEU A N 1
ATOM 740 C CA . LEU A 1 97 ? 0.283 13.932 -16.914 1.00 85.50 97 LEU A CA 1
ATOM 741 C C . LEU A 1 97 ? 0.710 12.839 -17.906 1.00 85.50 97 LEU A C 1
ATOM 743 O O . LEU A 1 97 ? -0.157 12.144 -18.443 1.00 85.50 97 LEU A O 1
ATOM 747 N N . PRO A 1 98 ? 2.025 12.645 -18.133 1.00 81.25 98 PRO A N 1
ATOM 748 C CA . PRO A 1 98 ? 2.524 11.493 -18.876 1.00 81.25 98 PRO A CA 1
ATOM 749 C C . PRO A 1 98 ? 2.044 10.194 -18.223 1.00 81.25 98 PRO A C 1
ATOM 751 O O . PRO A 1 98 ? 2.179 10.030 -17.011 1.00 81.25 98 PRO A O 1
ATOM 754 N N . SER A 1 99 ? 1.501 9.268 -19.015 1.00 76.56 99 SER A N 1
ATOM 755 C CA . SER A 1 99 ? 1.004 7.993 -18.491 1.00 76.56 99 SER A CA 1
ATOM 756 C C . SER A 1 99 ? 2.155 7.154 -17.934 1.00 76.56 99 SER A C 1
ATOM 758 O O . SER A 1 99 ? 3.081 6.815 -18.677 1.00 76.56 99 SER A O 1
ATOM 760 N N . GLY A 1 100 ? 2.070 6.759 -16.661 1.00 74.38 100 GLY A N 1
ATOM 761 C CA . GLY A 1 100 ? 3.073 5.908 -16.009 1.00 74.38 100 GLY A CA 1
ATOM 762 C C . GLY A 1 100 ? 2.996 4.425 -16.399 1.00 74.38 100 GLY A C 1
ATOM 763 O O . GLY A 1 100 ? 3.772 3.611 -15.903 1.00 74.38 100 GLY A O 1
ATOM 764 N N . GLY A 1 101 ? 2.042 4.054 -17.256 1.00 83.44 101 GLY A N 1
ATOM 765 C CA . GLY A 1 101 ? 1.844 2.695 -17.742 1.00 83.44 101 GLY A CA 1
ATOM 766 C C . GLY A 1 101 ? 0.530 2.540 -18.517 1.00 83.44 101 GLY A C 1
ATOM 767 O O . GLY A 1 101 ? -0.143 3.529 -18.813 1.00 83.44 101 GLY A O 1
ATOM 768 N N . PRO A 1 102 ? 0.136 1.297 -18.840 1.00 89.19 102 PRO A N 1
ATOM 769 C CA . PRO A 1 102 ? -1.125 1.007 -19.519 1.00 89.19 102 PRO A CA 1
ATOM 770 C C . PRO A 1 102 ? -2.351 1.522 -18.748 1.00 89.19 102 PRO A C 1
ATOM 772 O O . PRO A 1 102 ? -2.373 1.505 -17.518 1.00 89.19 102 PRO A O 1
ATOM 775 N N . THR A 1 103 ? -3.429 1.877 -19.453 1.00 91.00 103 THR A N 1
ATOM 776 C CA . THR A 1 103 ? -4.671 2.426 -18.866 1.00 91.00 103 THR A CA 1
ATOM 777 C C . THR A 1 103 ? -5.232 1.588 -17.711 1.00 91.00 103 THR A C 1
ATOM 779 O O . THR A 1 103 ? -5.652 2.135 -16.692 1.00 91.00 103 THR A O 1
ATOM 782 N N . TRP A 1 104 ? -5.212 0.255 -17.827 1.00 90.00 104 TRP A N 1
ATOM 783 C CA . TRP A 1 104 ? -5.700 -0.640 -16.771 1.00 90.00 104 TRP A CA 1
ATOM 784 C C . TRP A 1 104 ? -4.890 -0.509 -15.474 1.00 90.00 104 TRP A C 1
ATOM 786 O O . TRP A 1 104 ? -5.456 -0.607 -14.387 1.00 90.00 104 TRP A O 1
ATOM 796 N N . TYR A 1 105 ? -3.582 -0.259 -15.580 1.00 89.56 105 TYR A N 1
ATOM 797 C CA . TYR A 1 105 ? -2.689 -0.103 -14.437 1.00 89.56 105 TYR A CA 1
ATOM 798 C C . TYR A 1 105 ? -2.965 1.219 -13.723 1.00 89.56 105 TYR A C 1
ATOM 800 O O . TYR A 1 105 ? -3.068 1.247 -12.498 1.00 89.56 105 TYR A O 1
ATOM 808 N N . VAL A 1 106 ? -3.183 2.292 -14.487 1.00 91.00 106 VAL A N 1
ATOM 809 C CA . VAL A 1 106 ? -3.565 3.606 -13.950 1.00 91.00 106 VAL A CA 1
ATOM 810 C C . VAL A 1 106 ? -4.897 3.524 -13.196 1.00 91.00 106 VAL A C 1
ATOM 812 O O . VAL A 1 106 ? -5.003 4.022 -12.073 1.00 91.00 106 VAL A O 1
ATOM 815 N N . LEU A 1 107 ? -5.896 2.839 -13.766 1.00 91.50 107 LEU A N 1
ATOM 816 C CA . LEU A 1 107 ? -7.185 2.596 -13.107 1.00 91.50 107 LEU A CA 1
ATOM 817 C C . LEU A 1 107 ? -7.025 1.763 -11.831 1.00 91.50 107 LEU A C 1
ATOM 819 O O . LEU A 1 107 ? -7.575 2.114 -10.786 1.00 91.50 107 LEU A O 1
ATOM 823 N N . PHE A 1 108 ? -6.238 0.687 -11.894 1.00 91.38 108 PHE A N 1
ATOM 824 C CA . PHE A 1 108 ? -5.946 -0.163 -10.744 1.00 91.38 108 PHE A CA 1
ATOM 825 C C . PHE A 1 108 ? -5.272 0.620 -9.607 1.00 91.38 108 PHE A C 1
ATOM 827 O O . PHE A 1 108 ? -5.680 0.493 -8.452 1.00 91.38 108 PHE A O 1
ATOM 834 N N . GLN A 1 109 ? -4.303 1.485 -9.921 1.00 91.38 109 GLN A N 1
ATOM 835 C CA . GLN A 1 109 ? -3.644 2.364 -8.947 1.00 91.38 109 GLN A CA 1
ATOM 836 C C . GLN A 1 109 ? -4.619 3.344 -8.285 1.00 91.38 109 GLN A C 1
ATOM 838 O O . GLN A 1 109 ? -4.558 3.537 -7.066 1.00 91.38 109 GLN A O 1
ATOM 843 N N . GLY A 1 110 ? -5.540 3.919 -9.061 1.00 92.00 110 GLY A N 1
ATOM 844 C CA . GLY A 1 110 ? -6.584 4.801 -8.544 1.00 92.00 110 GLY A CA 1
ATOM 845 C C . GLY A 1 110 ? -7.517 4.076 -7.572 1.00 92.00 110 GLY A C 1
ATOM 846 O O . GLY A 1 110 ? -7.727 4.542 -6.449 1.00 92.00 110 GLY A O 1
ATOM 847 N N . VAL A 1 111 ? -8.012 2.894 -7.954 1.00 93.69 111 VAL A N 1
ATOM 848 C CA . VAL A 1 111 ? -8.869 2.056 -7.094 1.00 93.69 111 VAL A CA 1
ATOM 849 C C . VAL A 1 111 ? -8.135 1.643 -5.819 1.00 93.69 111 VAL A C 1
ATOM 851 O O . VAL A 1 111 ? -8.688 1.777 -4.725 1.00 93.69 111 VAL A O 1
ATOM 854 N N . LEU A 1 112 ? -6.879 1.201 -5.931 1.00 92.88 112 LEU A N 1
ATOM 855 C CA . LEU A 1 112 ? -6.053 0.876 -4.769 1.00 92.88 112 LEU A CA 1
ATOM 856 C C . LEU A 1 112 ? -5.911 2.069 -3.825 1.00 92.88 112 LEU A C 1
ATOM 858 O O . LEU A 1 112 ? -6.059 1.896 -2.618 1.00 92.88 112 LEU A O 1
ATOM 862 N N . GLY A 1 113 ? -5.667 3.269 -4.356 1.00 93.31 113 GLY A N 1
ATOM 863 C CA . GLY A 1 113 ? -5.569 4.490 -3.558 1.00 93.31 113 GLY A CA 1
ATOM 864 C C . GLY A 1 113 ? -6.847 4.809 -2.786 1.00 93.31 113 GLY A C 1
ATOM 865 O O . GLY A 1 113 ? -6.780 5.146 -1.605 1.00 93.31 113 GLY A O 1
ATOM 866 N N . LEU A 1 114 ? -8.014 4.631 -3.411 1.00 94.88 114 LEU A N 1
ATOM 867 C CA . LEU A 1 114 ? -9.314 4.835 -2.763 1.00 94.88 114 LEU A CA 1
ATOM 868 C C . LEU A 1 114 ? -9.583 3.808 -1.657 1.00 94.88 114 LEU A C 1
ATOM 870 O O . LEU A 1 114 ? -10.020 4.179 -0.565 1.00 94.88 114 LEU A O 1
ATOM 874 N N . VAL A 1 115 ? -9.286 2.529 -1.907 1.00 94.94 115 VAL A N 1
ATOM 875 C CA . VAL A 1 115 ? -9.398 1.470 -0.889 1.00 94.94 115 VAL A CA 1
ATOM 876 C C . VAL A 1 115 ? -8.458 1.761 0.279 1.00 94.94 115 VAL A C 1
ATOM 878 O O . VAL A 1 115 ? -8.874 1.725 1.440 1.00 94.94 115 VAL A O 1
ATOM 881 N N . GLN A 1 116 ? -7.208 2.109 -0.024 1.00 94.50 116 GLN A N 1
ATOM 882 C CA . GLN A 1 116 ? -6.196 2.454 0.966 1.00 94.50 116 GLN A CA 1
ATOM 883 C C . GLN A 1 116 ? -6.645 3.655 1.817 1.00 94.50 116 GLN A C 1
ATOM 885 O O . GLN A 1 116 ? -6.599 3.593 3.047 1.00 94.50 116 GLN A O 1
ATOM 890 N N . PHE A 1 117 ? -7.172 4.702 1.182 1.00 95.62 117 PHE A N 1
ATOM 891 C CA . PHE A 1 117 ? -7.731 5.873 1.855 1.00 95.62 117 PHE A CA 1
ATOM 892 C C . PHE A 1 117 ? -8.895 5.512 2.784 1.00 95.62 117 PHE A C 1
ATOM 894 O O . PHE A 1 117 ? -8.911 5.925 3.948 1.00 95.62 117 PHE A O 1
ATOM 901 N N . GLY A 1 118 ? -9.831 4.682 2.314 1.00 95.81 118 GLY A N 1
ATOM 902 C CA . GLY A 1 118 ? -10.953 4.194 3.117 1.00 95.81 118 GLY A CA 1
ATOM 903 C C . GLY A 1 118 ? -10.500 3.446 4.375 1.00 95.81 118 GLY A C 1
ATOM 904 O O . GLY A 1 118 ? -11.023 3.693 5.466 1.00 95.81 118 GLY A O 1
ATOM 905 N N . ILE A 1 119 ? -9.473 2.598 4.259 1.00 95.00 119 ILE A N 1
ATOM 906 C CA . ILE A 1 119 ? -8.875 1.909 5.413 1.00 95.00 119 ILE A CA 1
ATOM 907 C C . ILE A 1 119 ? -8.221 2.919 6.370 1.00 95.00 119 ILE A C 1
ATOM 909 O O . ILE A 1 119 ? -8.403 2.815 7.586 1.00 95.00 119 ILE A O 1
ATOM 913 N N . GLY A 1 120 ? -7.511 3.925 5.849 1.00 94.88 120 GLY A N 1
ATOM 914 C CA . GLY A 1 120 ? -6.922 5.003 6.652 1.00 94.88 120 GLY A CA 1
ATOM 915 C C . GLY A 1 120 ? -7.963 5.764 7.482 1.00 94.88 120 GLY A C 1
ATOM 916 O O . GLY A 1 120 ? -7.770 5.984 8.683 1.00 94.88 120 GLY A O 1
ATOM 917 N N . LEU A 1 121 ? -9.111 6.094 6.883 1.00 95.69 121 LEU A N 1
ATOM 918 C CA . LEU A 1 121 ? -10.236 6.716 7.590 1.00 95.69 121 LEU A CA 1
ATOM 919 C C . LEU A 1 121 ? -10.830 5.798 8.665 1.00 95.69 121 LEU A C 1
ATOM 921 O O . LEU A 1 121 ? -11.144 6.259 9.768 1.00 95.69 121 LEU A O 1
ATOM 925 N N . ALA A 1 122 ? -10.965 4.503 8.375 1.00 93.62 122 ALA A N 1
ATOM 926 C CA . ALA A 1 122 ? -11.463 3.529 9.339 1.00 93.62 122 ALA A CA 1
ATOM 927 C C . ALA A 1 122 ? -10.525 3.412 10.557 1.00 93.62 122 ALA A C 1
ATOM 929 O O . ALA A 1 122 ? -10.991 3.453 11.699 1.00 93.62 122 ALA A O 1
ATOM 930 N N . LEU A 1 123 ? -9.205 3.392 10.330 1.00 94.12 123 LEU A N 1
ATOM 931 C CA . LEU A 1 123 ? -8.188 3.411 11.388 1.00 94.12 123 LEU A CA 1
ATOM 932 C C . LEU A 1 123 ? -8.270 4.678 12.249 1.00 94.12 123 LEU A C 1
ATOM 934 O O . LEU A 1 123 ? -8.238 4.577 13.476 1.00 94.12 123 LEU A O 1
ATOM 938 N N . LEU A 1 124 ? -8.430 5.858 11.640 1.00 93.44 124 LEU A N 1
ATOM 939 C CA . LEU A 1 124 ? -8.629 7.110 12.382 1.00 93.44 124 LEU A CA 1
ATOM 940 C C . LEU A 1 124 ? -9.908 7.088 13.226 1.00 93.44 124 LEU A C 1
ATOM 942 O O . LEU A 1 124 ? -9.909 7.539 14.376 1.00 93.44 124 LEU A O 1
ATOM 946 N N . ARG A 1 125 ? -11.002 6.552 12.678 1.00 92.38 125 ARG A N 1
ATOM 947 C CA . ARG A 1 125 ? -12.270 6.418 13.404 1.00 92.38 125 ARG A CA 1
ATOM 948 C C . ARG A 1 125 ? -12.136 5.463 14.592 1.00 92.38 125 ARG A C 1
ATOM 950 O O . ARG A 1 125 ? -12.647 5.776 15.667 1.00 92.38 125 ARG A O 1
ATOM 957 N N . GLY A 1 126 ? -11.441 4.340 14.413 1.00 89.75 126 GLY A N 1
ATOM 958 C CA . GLY A 1 126 ? -11.121 3.392 15.482 1.00 89.75 126 GLY A CA 1
ATOM 959 C C . GLY A 1 126 ? -10.229 4.001 16.563 1.00 89.75 126 GLY A C 1
ATOM 960 O O . GLY A 1 126 ? -10.518 3.860 17.751 1.00 89.75 126 GLY A O 1
ATOM 961 N N . TYR A 1 127 ? -9.210 4.764 16.158 1.00 91.00 127 TYR A N 1
ATOM 962 C CA . TYR A 1 127 ? -8.302 5.462 17.070 1.00 91.00 127 TYR A CA 1
ATOM 963 C C . TYR A 1 127 ? -9.029 6.397 18.033 1.00 91.00 127 TYR A C 1
ATOM 965 O O . TYR A 1 127 ? -8.760 6.371 19.232 1.00 91.00 127 TYR A O 1
ATOM 973 N N . ARG A 1 128 ? -10.003 7.170 17.537 1.00 89.19 128 ARG A N 1
ATOM 974 C CA . ARG A 1 128 ? -10.796 8.080 18.380 1.00 89.19 128 ARG A CA 1
ATOM 975 C C . ARG A 1 128 ? -11.604 7.361 19.465 1.00 89.19 128 ARG A C 1
ATOM 977 O O . ARG A 1 128 ? -11.944 7.990 20.458 1.00 89.19 128 ARG A O 1
ATOM 984 N N . LYS A 1 129 ? -11.936 6.079 19.273 1.00 88.88 129 LYS A N 1
ATOM 985 C CA . LYS A 1 129 ? -12.767 5.299 20.204 1.00 88.88 129 LYS A CA 1
ATOM 986 C C . LYS A 1 129 ? -11.956 4.430 21.160 1.00 88.88 129 LYS A C 1
ATOM 988 O O . LYS A 1 129 ? -12.312 4.322 22.325 1.00 88.88 129 LYS A O 1
ATOM 993 N N . ALA A 1 130 ? -10.911 3.779 20.656 1.00 88.88 130 ALA A N 1
ATOM 994 C CA . ALA A 1 130 ? -10.200 2.719 21.374 1.00 88.88 130 ALA A CA 1
ATOM 995 C C . ALA A 1 130 ? -8.671 2.897 21.376 1.00 88.88 130 ALA A C 1
ATOM 997 O O . ALA A 1 130 ? -7.944 2.013 21.828 1.00 88.88 130 ALA A O 1
ATOM 998 N N . GLY A 1 131 ? -8.169 4.034 20.885 1.00 89.38 131 GLY A N 1
ATOM 999 C CA . GLY A 1 131 ? -6.744 4.337 20.839 1.00 89.38 131 GLY A CA 1
ATOM 1000 C C . GLY A 1 131 ? -5.991 3.589 19.737 1.00 89.38 131 GLY A C 1
ATOM 1001 O O . GLY A 1 131 ? -6.559 3.059 18.781 1.00 89.38 131 GLY A O 1
ATOM 1002 N N . VAL A 1 132 ? -4.663 3.596 19.837 1.00 90.12 132 VAL A N 1
ATOM 1003 C CA . VAL A 1 132 ? -3.767 3.055 18.805 1.00 90.12 132 VAL A CA 1
ATOM 1004 C C . VAL A 1 132 ? -4.001 1.554 18.607 1.00 90.12 132 VAL A C 1
ATOM 1006 O O . VAL A 1 132 ? -3.970 0.793 19.571 1.00 90.12 132 VAL A O 1
ATOM 1009 N N . TRP A 1 133 ? -4.222 1.132 17.356 1.00 89.19 133 TRP A N 1
ATOM 1010 C CA . TRP A 1 133 ? -4.610 -0.243 16.994 1.00 89.19 133 TRP A CA 1
ATOM 1011 C C . TRP A 1 133 ? -5.897 -0.744 17.668 1.00 89.19 133 TRP A C 1
ATOM 1013 O O . TRP A 1 133 ? -6.114 -1.954 17.755 1.00 89.19 133 TRP A O 1
ATOM 1023 N N . GLY A 1 134 ? -6.766 0.161 18.127 1.00 85.44 134 GLY A N 1
ATOM 1024 C CA . GLY A 1 134 ? -8.065 -0.186 18.691 1.00 85.44 134 GLY A CA 1
ATOM 1025 C C . GLY A 1 134 ? -8.941 -0.979 17.703 1.00 85.44 134 GLY A C 1
ATOM 1026 O O . GLY A 1 134 ? -8.852 -0.762 16.488 1.00 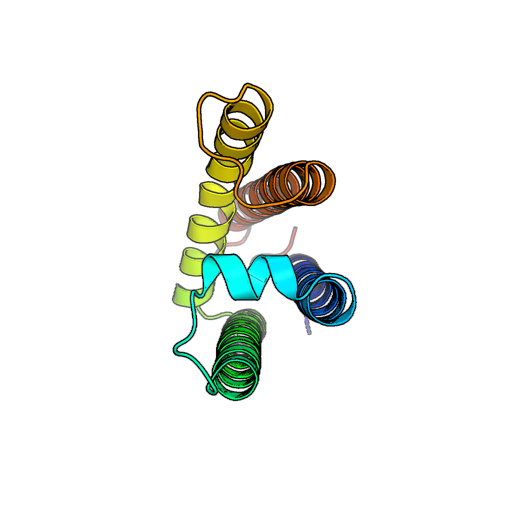85.44 134 GLY A O 1
ATOM 1027 N N . PRO A 1 135 ? -9.757 -1.933 18.181 1.00 83.38 135 PRO A N 1
ATOM 1028 C CA . PRO A 1 135 ? -10.677 -2.677 17.326 1.00 83.38 135 PRO A CA 1
ATOM 1029 C C . PRO A 1 135 ? -11.831 -1.788 16.836 1.00 83.38 135 PRO A C 1
ATOM 1031 O O . PRO A 1 135 ? -12.318 -0.932 17.576 1.00 83.38 135 PRO A O 1
ATOM 1034 N N . PHE A 1 136 ? -12.286 -2.030 15.607 1.00 80.25 136 PHE A N 1
ATOM 1035 C CA . PHE A 1 136 ? -13.521 -1.494 15.030 1.00 80.25 136 PHE A CA 1
ATOM 1036 C C . PHE A 1 136 ? -14.130 -2.505 14.056 1.00 80.25 136 PHE A C 1
ATOM 1038 O O . PHE A 1 136 ? -13.400 -3.437 13.638 1.00 80.25 136 PHE A O 1
#

pLDDT: mean 90.64, std 4.42, range [72.75, 96.56]